Protein AF-A0A536FL58-F1 (afdb_monomer)

Sequence (65 aa):
ASMSGFSLFAQSQMVKAAAWATILPLLSSGKVKPILERAYKLDEAAEALRHLIEDRPFGRVVLVR

Structure (mmCIF, N/CA/C/O backbone):
data_AF-A0A536FL58-F1
#
_entry.id   AF-A0A536FL58-F1
#
loop_
_atom_site.group_PDB
_atom_site.id
_atom_site.type_symbol
_atom_site.label_atom_id
_atom_site.label_alt_id
_atom_site.label_comp_id
_atom_site.label_asym_id
_atom_site.label_entity_id
_atom_site.label_seq_id
_atom_site.pdbx_PDB_ins_code
_atom_site.Cartn_x
_atom_site.Cartn_y
_atom_site.Cartn_z
_atom_site.occupancy
_atom_site.B_iso_or_equiv
_atom_site.auth_seq_id
_atom_site.auth_comp_id
_atom_site.auth_asym_id
_atom_site.auth_atom_id
_atom_site.pdbx_PDB_model_num
ATOM 1 N N . ALA A 1 1 ? 23.626 20.326 -10.138 1.00 80.81 1 ALA A N 1
ATOM 2 C CA . ALA A 1 1 ? 22.642 19.530 -9.373 1.00 80.81 1 ALA A CA 1
ATOM 3 C C . ALA A 1 1 ? 21.659 18.897 -10.354 1.00 80.81 1 ALA A C 1
ATOM 5 O O . ALA A 1 1 ? 21.348 19.550 -11.343 1.00 80.81 1 ALA A O 1
ATOM 6 N N . SER A 1 2 ? 21.206 17.659 -10.128 1.00 88.88 2 SER A N 1
ATOM 7 C CA . SER A 1 2 ? 20.173 17.001 -10.944 1.00 88.88 2 SER A CA 1
ATOM 8 C C . SER A 1 2 ? 18.977 16.601 -10.077 1.00 88.88 2 SER A C 1
ATOM 10 O O . SER A 1 2 ? 19.120 16.362 -8.880 1.00 88.88 2 SER A O 1
ATOM 12 N N . MET A 1 3 ? 17.795 16.547 -10.688 1.00 92.06 3 MET A N 1
ATOM 13 C CA . MET A 1 3 ? 16.548 16.113 -10.061 1.00 92.06 3 MET A CA 1
ATOM 14 C C . MET A 1 3 ? 15.888 15.084 -10.975 1.00 92.06 3 MET A C 1
ATOM 16 O O . MET A 1 3 ? 15.828 15.285 -12.185 1.00 92.06 3 MET A O 1
ATOM 20 N N . SER A 1 4 ? 15.422 13.972 -10.409 1.00 90.88 4 SER A N 1
ATOM 21 C CA . SER A 1 4 ? 14.734 12.905 -11.145 1.00 90.88 4 SER A CA 1
ATOM 22 C C . SER A 1 4 ? 13.379 12.634 -10.507 1.00 90.88 4 SER A C 1
ATOM 24 O O . SER A 1 4 ? 13.288 12.470 -9.292 1.00 90.88 4 SER A O 1
ATOM 26 N N . GLY A 1 5 ? 12.329 12.589 -11.326 1.00 91.38 5 GLY A N 1
ATOM 27 C CA . GLY A 1 5 ? 11.004 12.171 -10.882 1.00 91.38 5 GLY A CA 1
ATOM 28 C C . GLY A 1 5 ? 10.954 10.663 -10.641 1.00 91.38 5 GLY A C 1
ATOM 29 O O . GLY A 1 5 ? 11.591 9.890 -11.355 1.00 91.38 5 GLY A O 1
ATOM 30 N N . PHE A 1 6 ? 10.168 10.239 -9.654 1.00 91.69 6 PHE A N 1
ATOM 31 C CA . PHE A 1 6 ? 9.919 8.830 -9.373 1.00 91.69 6 PHE A CA 1
ATOM 32 C C . PHE A 1 6 ? 8.435 8.516 -9.555 1.00 91.69 6 PHE A C 1
ATOM 34 O O . PHE A 1 6 ? 7.576 9.143 -8.942 1.00 91.69 6 PHE A O 1
ATOM 41 N N . SER A 1 7 ? 8.134 7.524 -10.391 1.00 94.31 7 SER A N 1
ATOM 42 C CA . SER A 1 7 ? 6.782 6.999 -10.578 1.00 94.31 7 SER A CA 1
ATOM 43 C C . SER A 1 7 ? 6.834 5.480 -10.631 1.00 94.31 7 SER A C 1
ATOM 45 O O . SER A 1 7 ? 7.531 4.915 -11.475 1.00 94.31 7 SER A O 1
ATOM 47 N N . LEU A 1 8 ? 6.079 4.817 -9.750 1.00 93.81 8 LEU A N 1
ATOM 48 C CA . LEU A 1 8 ? 5.952 3.354 -9.730 1.00 93.81 8 LEU A CA 1
ATOM 49 C C . LEU A 1 8 ? 5.241 2.821 -10.984 1.00 93.81 8 LEU A C 1
ATOM 51 O O . LEU A 1 8 ? 5.532 1.717 -11.448 1.00 93.81 8 LEU A O 1
ATOM 55 N N . PHE A 1 9 ? 4.331 3.611 -11.559 1.00 93.12 9 PHE A N 1
ATOM 56 C CA . PHE A 1 9 ? 3.555 3.219 -12.735 1.00 93.12 9 PHE A CA 1
ATOM 57 C C . PHE A 1 9 ? 4.413 3.175 -13.999 1.00 93.12 9 PHE A C 1
ATOM 59 O O . PHE A 1 9 ? 4.267 2.245 -14.792 1.00 93.12 9 PHE A O 1
ATOM 66 N N . ALA A 1 10 ? 5.353 4.116 -14.127 1.00 95.06 10 ALA A N 1
ATOM 67 C CA . ALA A 1 10 ? 6.252 4.243 -15.274 1.00 95.06 10 ALA A CA 1
ATOM 68 C C . ALA A 1 10 ? 7.359 3.169 -15.328 1.00 95.06 10 ALA A C 1
ATOM 70 O O . ALA A 1 10 ? 8.096 3.097 -16.307 1.00 95.06 10 ALA A O 1
ATOM 71 N N . GLN A 1 11 ? 7.500 2.337 -14.290 1.00 95.44 11 GLN A N 1
ATOM 72 C CA . GLN A 1 11 ? 8.541 1.309 -14.244 1.00 95.44 11 GLN A CA 1
ATOM 73 C C . GLN A 1 11 ? 8.231 0.141 -15.187 1.00 95.44 11 GLN A C 1
ATOM 75 O O . GLN A 1 11 ? 7.085 -0.316 -15.284 1.00 95.44 11 GLN A O 1
ATOM 80 N N . SER A 1 12 ? 9.275 -0.394 -15.824 1.00 96.75 12 SER A N 1
ATOM 81 C CA . SER A 1 12 ? 9.169 -1.594 -16.655 1.00 96.75 12 SER A CA 1
ATOM 82 C C . SER A 1 12 ? 8.785 -2.824 -15.825 1.00 96.75 12 SER A C 1
ATOM 84 O O . SER A 1 12 ? 8.984 -2.873 -14.607 1.00 96.75 12 SER A O 1
ATOM 86 N N . GLN A 1 13 ? 8.265 -3.856 -16.492 1.00 96.94 13 GLN A N 1
ATOM 87 C CA . GLN A 1 13 ? 7.911 -5.114 -15.831 1.00 96.94 13 GLN A CA 1
ATOM 88 C C . GLN A 1 13 ? 9.120 -5.765 -15.143 1.00 96.94 13 GLN A C 1
ATOM 90 O O . GLN A 1 13 ? 8.991 -6.287 -14.038 1.00 96.94 13 GLN A O 1
ATOM 95 N N . MET A 1 14 ? 10.301 -5.683 -15.763 1.00 97.94 14 MET A N 1
ATOM 96 C CA . MET A 1 14 ? 11.545 -6.214 -15.204 1.00 97.94 14 MET A CA 1
ATOM 97 C C . MET A 1 14 ? 11.916 -5.525 -13.885 1.00 97.94 14 MET A C 1
ATOM 99 O O . MET A 1 14 ? 12.242 -6.198 -12.910 1.00 97.94 14 MET A O 1
ATOM 103 N N . VAL A 1 15 ? 11.802 -4.194 -13.823 1.00 97.19 15 VAL A N 1
ATOM 104 C CA . VAL A 1 15 ? 12.077 -3.428 -12.596 1.00 97.19 15 VAL A CA 1
ATOM 105 C C . VAL A 1 15 ? 11.066 -3.771 -11.502 1.00 97.19 15 VAL A C 1
ATOM 107 O O . VAL A 1 15 ? 11.450 -3.991 -10.354 1.00 97.19 15 VAL A O 1
ATOM 110 N N . LYS A 1 16 ? 9.778 -3.885 -11.850 1.00 97.31 16 LYS A N 1
ATOM 111 C CA . LYS A 1 16 ? 8.728 -4.295 -10.903 1.00 97.31 16 LYS A CA 1
ATOM 112 C C . LYS A 1 16 ? 8.996 -5.693 -10.333 1.00 97.31 16 LYS A C 1
ATOM 114 O O . LYS A 1 16 ? 8.882 -5.885 -9.126 1.00 97.31 16 LYS A O 1
ATOM 119 N N . ALA A 1 17 ? 9.393 -6.651 -11.172 1.00 97.81 17 ALA A N 1
ATOM 120 C CA . ALA A 1 17 ? 9.729 -8.007 -10.739 1.00 97.81 17 ALA A CA 1
ATOM 121 C C . ALA A 1 17 ? 10.949 -8.029 -9.801 1.00 97.81 17 ALA A C 1
ATOM 123 O O . ALA A 1 17 ? 10.901 -8.662 -8.746 1.00 97.81 17 ALA A O 1
ATOM 124 N N . ALA A 1 18 ? 12.008 -7.283 -10.135 1.00 98.12 18 ALA A N 1
ATOM 125 C CA . ALA A 1 18 ? 13.194 -7.157 -9.288 1.00 98.12 18 ALA A CA 1
ATOM 126 C C . ALA A 1 18 ? 12.872 -6.530 -7.917 1.00 98.12 18 ALA A C 1
ATOM 128 O O . ALA A 1 18 ? 13.362 -6.993 -6.885 1.00 98.12 18 ALA A O 1
ATOM 129 N N . ALA A 1 19 ? 11.999 -5.517 -7.890 1.00 97.12 19 ALA A N 1
ATOM 130 C CA . ALA A 1 19 ? 11.533 -4.912 -6.647 1.00 97.12 19 ALA A CA 1
ATOM 131 C C . ALA A 1 19 ? 10.799 -5.936 -5.764 1.00 97.12 19 ALA A C 1
ATOM 133 O O . ALA A 1 19 ? 11.121 -6.072 -4.584 1.00 97.12 19 ALA A O 1
ATOM 134 N N . TRP A 1 20 ? 9.871 -6.715 -6.329 1.00 97.44 20 TRP A N 1
ATOM 135 C CA . TRP A 1 20 ? 9.162 -7.760 -5.582 1.00 97.44 20 TRP A CA 1
ATOM 136 C C . TRP A 1 20 ? 10.083 -8.865 -5.061 1.00 97.44 20 TRP A C 1
ATOM 138 O O . TRP A 1 20 ? 9.916 -9.289 -3.917 1.00 97.44 20 TRP A O 1
ATOM 148 N N . ALA A 1 21 ? 11.091 -9.272 -5.839 1.00 98.12 21 ALA A N 1
ATOM 149 C CA . ALA A 1 21 ? 12.095 -10.244 -5.403 1.00 98.12 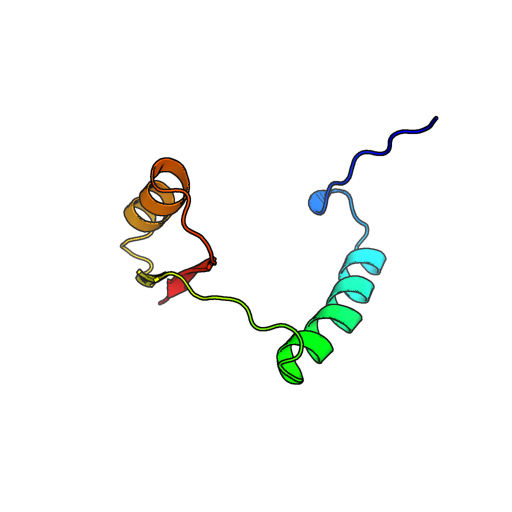21 ALA A CA 1
ATOM 15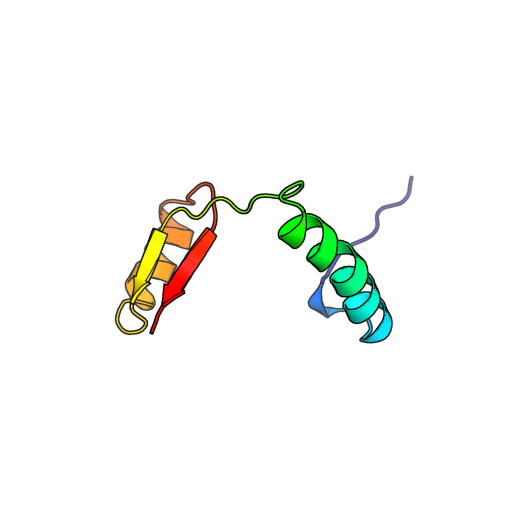0 C C . ALA A 1 21 ? 12.886 -9.772 -4.167 1.00 98.12 21 ALA A C 1
ATOM 152 O O . ALA A 1 21 ? 13.349 -10.595 -3.384 1.00 98.12 21 ALA A O 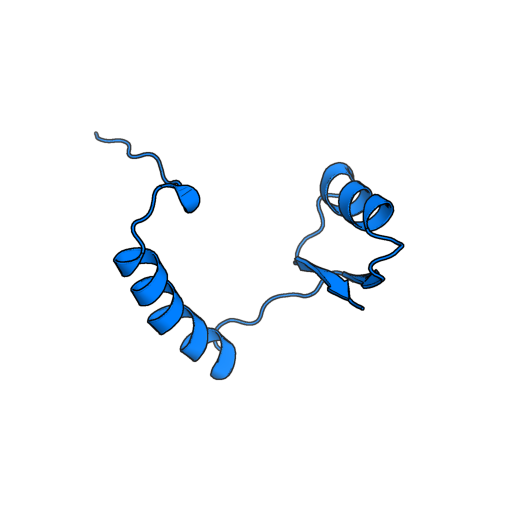1
ATOM 153 N N . THR A 1 22 ? 12.996 -8.455 -3.960 1.00 97.81 22 THR A N 1
ATOM 154 C CA . THR A 1 22 ? 13.631 -7.860 -2.773 1.00 97.81 22 THR A CA 1
ATOM 155 C C . THR A 1 22 ? 12.637 -7.645 -1.628 1.00 97.81 22 THR A C 1
ATOM 157 O O . THR A 1 22 ? 12.956 -7.912 -0.471 1.00 97.81 22 THR A O 1
ATOM 160 N N . ILE A 1 23 ? 11.422 -7.170 -1.921 1.00 97.31 23 ILE A N 1
ATOM 161 C CA . ILE A 1 23 ? 10.417 -6.821 -0.905 1.00 97.31 23 ILE A CA 1
ATOM 162 C C . ILE A 1 23 ? 9.886 -8.069 -0.190 1.00 97.31 23 ILE A C 1
ATOM 164 O O . ILE A 1 23 ? 9.767 -8.059 1.035 1.00 97.31 23 ILE A O 1
ATOM 168 N N . LEU A 1 24 ? 9.583 -9.148 -0.921 1.00 97.50 24 LEU A N 1
ATOM 169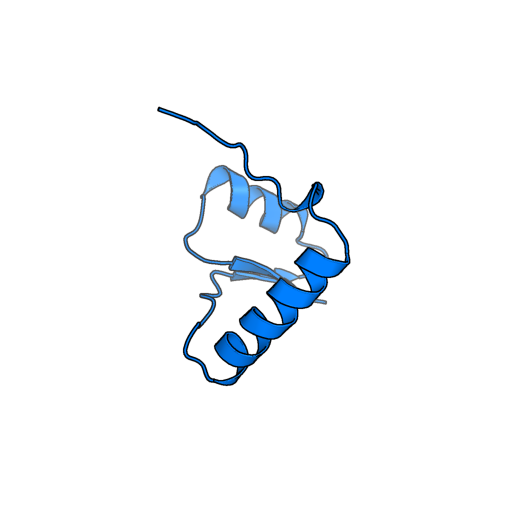 C CA . LEU A 1 24 ? 8.961 -10.341 -0.334 1.00 97.50 24 LEU A CA 1
ATOM 170 C C . LEU A 1 24 ? 9.816 -10.972 0.783 1.00 97.50 24 LEU A C 1
ATOM 172 O O . LEU A 1 24 ? 9.278 -11.162 1.874 1.00 97.50 24 LEU A O 1
ATOM 176 N N . PRO A 1 25 ? 11.135 -11.206 0.615 1.00 98.12 25 PRO A N 1
ATOM 177 C CA . PRO A 1 25 ? 11.974 -11.712 1.704 1.00 98.12 25 PRO A CA 1
ATOM 178 C C . PRO A 1 25 ? 12.012 -10.805 2.942 1.00 98.12 25 PRO A C 1
ATOM 180 O O . PRO A 1 25 ? 12.094 -11.294 4.071 1.00 98.12 25 PRO A O 1
ATOM 183 N N . LEU A 1 26 ? 11.944 -9.481 2.764 1.00 98.06 26 LEU A N 1
ATOM 184 C CA . LEU A 1 26 ? 11.934 -8.528 3.880 1.00 98.06 26 LEU A CA 1
ATOM 185 C C . LEU A 1 26 ? 10.642 -8.618 4.697 1.00 98.06 26 LEU A C 1
ATOM 187 O O . LEU A 1 26 ? 10.694 -8.533 5.926 1.00 98.06 26 LEU A O 1
ATOM 191 N N . LEU A 1 27 ? 9.511 -8.828 4.019 1.00 96.44 27 LEU A N 1
ATOM 192 C CA . LEU A 1 27 ? 8.219 -9.069 4.657 1.00 96.44 27 LEU A CA 1
ATOM 193 C C . LEU A 1 27 ? 8.203 -10.430 5.364 1.00 96.44 27 LEU A C 1
ATOM 195 O O . LEU A 1 27 ? 7.880 -10.498 6.547 1.00 96.44 27 LEU A O 1
ATOM 199 N N . SER A 1 28 ? 8.618 -11.502 4.680 1.00 96.62 28 SER A N 1
ATOM 200 C CA . SER A 1 28 ? 8.623 -12.863 5.238 1.00 96.62 28 SER A CA 1
ATOM 201 C C . SER A 1 28 ? 9.568 -13.021 6.431 1.00 96.62 28 SER A C 1
ATOM 203 O O . SER A 1 28 ? 9.249 -13.738 7.372 1.00 96.62 28 SER A O 1
ATOM 205 N N . SER A 1 29 ? 10.716 -12.336 6.425 1.00 97.50 29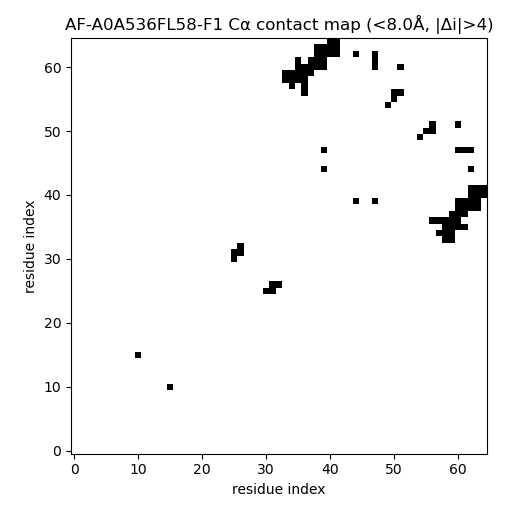 SER A N 1
ATOM 206 C CA . SER A 1 29 ? 11.652 -12.333 7.561 1.00 97.50 29 SER A CA 1
ATOM 207 C C . SER A 1 29 ? 11.216 -11.424 8.716 1.00 97.50 29 SER A C 1
ATOM 209 O O . SER A 1 29 ? 11.865 -11.412 9.760 1.00 97.50 29 SER A O 1
ATOM 211 N N . GLY A 1 30 ? 10.158 -10.625 8.541 1.00 95.94 30 GLY A N 1
ATOM 212 C CA . GLY A 1 30 ? 9.696 -9.661 9.539 1.00 95.94 30 GLY A CA 1
ATOM 213 C C . GLY A 1 30 ? 10.650 -8.486 9.772 1.00 95.94 30 GLY A C 1
ATOM 214 O O . GLY A 1 30 ? 10.454 -7.736 10.728 1.00 95.94 30 GLY A O 1
ATOM 215 N N . LYS A 1 31 ? 11.670 -8.301 8.920 1.00 97.25 31 LYS A N 1
ATOM 216 C CA . LYS A 1 31 ? 12.551 -7.119 8.942 1.00 97.25 31 LYS A CA 1
ATOM 217 C C . LYS A 1 31 ? 11.801 -5.855 8.537 1.00 97.25 31 LYS A C 1
ATOM 219 O O . LYS A 1 31 ? 12.109 -4.771 9.020 1.00 97.25 31 LYS A O 1
ATOM 224 N N . VAL A 1 32 ? 10.801 -6.008 7.673 1.00 96.06 32 VAL A N 1
ATOM 225 C CA . VAL A 1 32 ? 9.813 -4.976 7.368 1.00 96.06 32 VAL A CA 1
ATOM 226 C C . VAL A 1 32 ? 8.463 -5.473 7.862 1.00 96.06 32 VAL A C 1
ATOM 228 O O . VAL A 1 32 ? 7.975 -6.505 7.408 1.00 96.06 32 VAL A O 1
ATOM 231 N N . LYS A 1 33 ? 7.856 -4.730 8.790 1.00 95.44 33 LYS A N 1
ATOM 232 C CA . LYS A 1 33 ? 6.532 -5.029 9.347 1.00 95.44 33 LYS A CA 1
ATOM 233 C C . LYS A 1 33 ? 5.565 -3.917 8.950 1.00 95.44 33 LYS A C 1
ATOM 235 O O . LYS A 1 33 ? 5.658 -2.824 9.509 1.00 95.44 33 LYS A O 1
ATOM 240 N N . PRO A 1 34 ? 4.673 -4.148 7.974 1.00 93.62 34 PRO A N 1
ATOM 241 C CA . PRO A 1 34 ? 3.625 -3.192 7.659 1.00 93.62 34 PRO A CA 1
ATOM 242 C C . PRO A 1 34 ? 2.745 -2.970 8.886 1.00 93.62 34 PRO A C 1
ATOM 244 O O . PRO A 1 34 ? 2.300 -3.925 9.518 1.00 93.62 34 PRO A O 1
ATOM 247 N N . ILE A 1 35 ? 2.490 -1.709 9.210 1.00 96.06 35 ILE A N 1
ATOM 248 C CA . ILE A 1 35 ? 1.546 -1.348 10.262 1.00 96.06 35 ILE A CA 1
ATOM 249 C C . ILE A 1 35 ? 0.164 -1.336 9.622 1.00 96.06 35 ILE A C 1
ATOM 251 O O . ILE A 1 35 ? -0.081 -0.566 8.691 1.00 96.06 35 ILE A O 1
ATOM 255 N N . LEU A 1 36 ? -0.709 -2.224 10.086 1.00 95.56 36 LEU A N 1
ATOM 256 C CA . LEU A 1 36 ? -2.127 -2.193 9.760 1.00 95.56 36 LEU A CA 1
ATOM 257 C C . LEU A 1 36 ? -2.778 -1.156 10.671 1.00 95.56 36 LEU A C 1
ATOM 259 O O . LEU A 1 36 ? -2.725 -1.316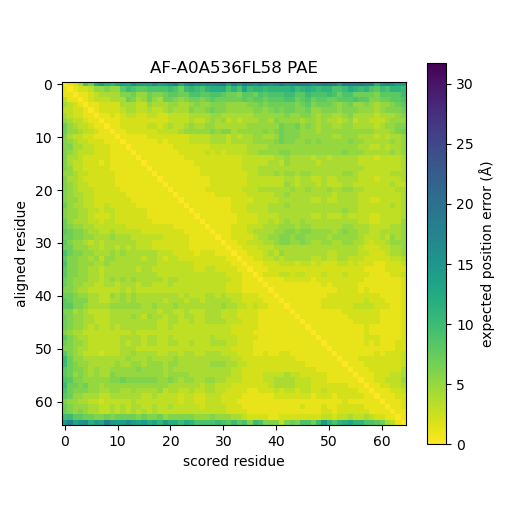 11.887 1.00 95.56 36 LEU A O 1
ATOM 263 N N . GLU A 1 37 ? -3.355 -0.107 10.094 1.00 97.25 37 GLU A N 1
ATOM 264 C CA . GLU A 1 37 ? -4.142 0.839 10.888 1.00 97.25 37 GLU A CA 1
ATOM 265 C C . GLU A 1 37 ? -5.559 0.298 11.067 1.00 97.25 37 GLU A C 1
ATOM 267 O O . GLU A 1 37 ? -6.003 0.102 12.197 1.00 97.25 37 GLU A O 1
ATOM 272 N N . ARG A 1 38 ? -6.233 -0.039 9.963 1.00 97.81 38 ARG A N 1
ATOM 273 C CA . ARG A 1 38 ? -7.598 -0.563 9.999 1.00 97.81 38 ARG A CA 1
ATOM 274 C C . ARG A 1 38 ? -7.922 -1.412 8.785 1.00 97.81 38 ARG A C 1
ATOM 276 O O . ARG A 1 38 ? -7.454 -1.165 7.671 1.00 97.81 38 ARG A O 1
ATOM 283 N N . ALA A 1 39 ? -8.759 -2.414 9.020 1.00 98.06 39 ALA A N 1
ATOM 284 C CA . ALA A 1 39 ? -9.396 -3.206 7.984 1.00 98.06 39 ALA A CA 1
ATOM 285 C C . ALA A 1 39 ? -10.882 -2.843 7.919 1.00 98.06 39 ALA A C 1
ATOM 287 O O . ALA A 1 39 ? -11.553 -2.823 8.950 1.00 98.06 39 ALA A O 1
ATOM 288 N N . TYR A 1 40 ? -11.369 -2.575 6.714 1.00 98.31 40 TYR A N 1
ATOM 289 C CA . TYR A 1 40 ? -12.779 -2.340 6.412 1.00 98.31 40 TYR A CA 1
ATOM 290 C C . TYR A 1 40 ? -13.306 -3.487 5.565 1.00 98.31 40 TYR A C 1
ATOM 292 O O . TYR A 1 40 ? -12.561 -4.038 4.749 1.00 98.31 40 TYR A O 1
ATOM 300 N N . LYS A 1 41 ? -14.582 -3.835 5.709 1.00 98.38 41 LYS A N 1
ATOM 301 C CA . LYS A 1 41 ? -15.221 -4.729 4.745 1.00 98.38 41 LYS A CA 1
ATOM 302 C C . LYS A 1 41 ? -15.318 -4.049 3.382 1.00 98.38 41 LYS A C 1
ATOM 304 O O . LYS A 1 41 ? -15.270 -2.825 3.259 1.00 98.38 41 LYS A O 1
ATOM 309 N N . LEU A 1 42 ? -15.443 -4.852 2.331 1.00 98.06 42 LEU A N 1
ATOM 310 C CA . LEU A 1 42 ? -15.501 -4.336 0.967 1.00 98.06 42 LEU A CA 1
ATOM 311 C C . LEU A 1 42 ? -16.716 -3.421 0.725 1.00 98.06 42 LEU A C 1
ATOM 313 O O . LEU A 1 42 ? -16.604 -2.464 -0.038 1.00 98.06 42 LEU A O 1
ATOM 317 N N . ASP A 1 43 ? -17.851 -3.678 1.378 1.00 98.12 43 ASP A N 1
ATOM 318 C CA . ASP A 1 43 ? -19.047 -2.824 1.330 1.00 98.12 43 ASP A CA 1
ATOM 319 C C . ASP A 1 43 ? -18.854 -1.468 2.037 1.00 98.12 43 ASP A C 1
ATOM 321 O O . ASP A 1 43 ? -19.568 -0.511 1.745 1.00 98.12 43 ASP A O 1
ATOM 325 N N . GLU A 1 44 ? -17.823 -1.340 2.872 1.00 98.44 44 GLU A N 1
AT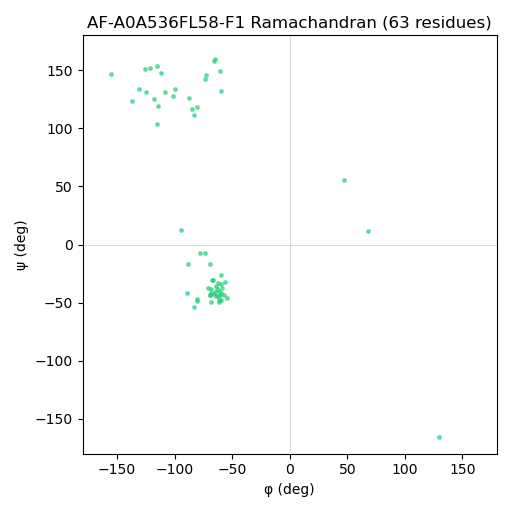OM 326 C CA . GLU A 1 44 ? -17.428 -0.107 3.561 1.00 98.44 44 GLU A CA 1
ATOM 327 C C . GLU A 1 44 ? -16.336 0.678 2.805 1.00 98.44 44 GLU A C 1
ATOM 329 O O . GLU A 1 44 ? -15.746 1.614 3.345 1.00 98.44 44 GLU A O 1
ATOM 334 N N . ALA A 1 45 ? -16.041 0.342 1.543 1.00 98.31 45 ALA A N 1
ATOM 335 C CA . ALA A 1 45 ? -14.939 0.956 0.792 1.00 98.31 45 ALA A CA 1
ATOM 336 C C . ALA A 1 45 ? -15.018 2.494 0.693 1.00 98.31 45 ALA A C 1
ATOM 338 O O . ALA A 1 45 ? -13.983 3.164 0.680 1.00 98.31 45 ALA A O 1
ATOM 339 N N . ALA A 1 46 ? -16.227 3.063 0.646 1.00 98.38 46 ALA A N 1
ATOM 340 C CA . ALA A 1 46 ? -16.418 4.513 0.648 1.00 98.38 46 ALA A CA 1
ATOM 341 C C . ALA A 1 46 ? -15.947 5.153 1.966 1.00 98.38 46 ALA A C 1
ATOM 343 O O . ALA A 1 46 ? -15.284 6.189 1.948 1.00 98.38 46 ALA A O 1
ATOM 344 N N . GLU A 1 47 ? -16.239 4.505 3.094 1.00 98.50 47 GLU A N 1
ATOM 345 C CA . GLU A 1 47 ? -15.803 4.936 4.424 1.00 98.50 47 GLU A CA 1
ATOM 346 C C . GLU A 1 47 ? -14.290 4.776 4.579 1.00 98.50 47 GLU A C 1
ATOM 348 O O . GLU A 1 47 ? -13.611 5.700 5.021 1.00 98.50 47 GLU A O 1
ATOM 353 N N . ALA A 1 48 ? -13.740 3.649 4.116 1.00 98.31 48 ALA A N 1
ATOM 354 C CA . ALA A 1 48 ? -12.301 3.402 4.117 1.00 98.31 48 ALA A CA 1
ATOM 355 C C . ALA A 1 48 ? -11.525 4.485 3.349 1.00 98.31 48 ALA A C 1
ATOM 357 O O . ALA A 1 48 ? -10.490 4.967 3.816 1.00 98.31 48 ALA A O 1
ATOM 358 N N . LEU A 1 49 ? -12.029 4.886 2.176 1.00 98.19 49 LEU A N 1
ATOM 359 C CA . LEU A 1 49 ? -11.419 5.939 1.367 1.00 98.19 49 LEU A CA 1
ATOM 360 C C . LEU A 1 49 ? -11.532 7.309 2.041 1.00 98.19 49 LEU A C 1
ATOM 362 O O . LEU A 1 49 ? -10.562 8.067 2.027 1.00 98.19 49 LEU A O 1
ATOM 366 N N . ARG A 1 50 ? -12.688 7.617 2.641 1.00 98.44 50 ARG A N 1
ATOM 367 C CA . ARG A 1 50 ? -12.889 8.877 3.361 1.00 98.44 50 ARG A CA 1
ATOM 368 C C . ARG A 1 50 ? -11.922 8.993 4.534 1.00 98.44 50 ARG A C 1
ATOM 370 O O . ARG A 1 50 ? -11.179 9.965 4.600 1.00 98.44 50 ARG A O 1
ATOM 377 N N . HIS A 1 51 ? -11.840 7.952 5.360 1.00 98.19 51 HIS A N 1
ATOM 378 C CA . HIS A 1 51 ? -10.888 7.862 6.463 1.00 98.19 51 HIS A CA 1
ATOM 379 C C . HIS A 1 51 ? -9.438 8.063 5.992 1.00 98.19 51 HIS A C 1
ATOM 381 O O . HIS A 1 51 ? -8.694 8.858 6.561 1.00 98.19 51 HIS A O 1
ATOM 387 N N . LEU A 1 52 ? -9.036 7.401 4.901 1.00 97.75 52 LEU A N 1
ATOM 388 C CA . LEU A 1 52 ? -7.687 7.541 4.349 1.00 97.75 52 LEU A CA 1
ATOM 389 C C . LEU A 1 52 ? -7.353 8.988 3.934 1.00 97.75 52 LEU A C 1
ATOM 391 O O . LEU A 1 52 ? -6.225 9.437 4.147 1.00 97.75 52 LEU A O 1
ATOM 395 N N . ILE A 1 53 ? -8.298 9.697 3.309 1.00 97.62 53 ILE A N 1
ATOM 396 C CA . ILE A 1 53 ? -8.083 11.047 2.764 1.00 97.62 53 ILE A CA 1
ATOM 397 C C . ILE A 1 53 ? -8.179 12.120 3.853 1.00 97.62 53 ILE A C 1
ATOM 399 O O . ILE A 1 53 ? -7.334 13.021 3.901 1.00 97.62 53 ILE A O 1
ATOM 403 N N . GLU A 1 54 ? -9.215 12.040 4.685 1.00 98.06 54 GLU A N 1
ATOM 404 C CA . GLU A 1 54 ? -9.557 13.065 5.672 1.00 98.06 54 GLU A CA 1
ATOM 405 C C . GLU A 1 54 ? -8.688 12.935 6.925 1.00 98.06 54 GLU A C 1
ATOM 407 O O . GLU A 1 54 ? -8.042 13.908 7.317 1.00 98.06 54 GLU A O 1
ATOM 412 N N . ASP A 1 55 ? -8.567 11.725 7.479 1.00 97.31 55 ASP A N 1
ATOM 413 C CA . ASP A 1 55 ? -7.876 11.503 8.757 1.00 97.31 55 ASP A CA 1
ATOM 414 C C . ASP A 1 55 ? -6.371 11.250 8.586 1.00 97.31 55 ASP A C 1
ATOM 416 O O . ASP A 1 55 ? -5.603 11.377 9.540 1.00 97.31 55 ASP A O 1
ATOM 420 N N . ARG A 1 56 ? -5.931 10.912 7.364 1.00 95.12 56 ARG A N 1
ATOM 421 C CA . ARG A 1 56 ? -4.523 10.652 6.994 1.00 95.12 56 ARG A CA 1
ATOM 422 C C . ARG A 1 56 ? -3.804 9.727 7.991 1.00 95.12 56 ARG A C 1
ATOM 424 O O . ARG A 1 56 ? -2.753 10.095 8.530 1.00 95.12 56 ARG A O 1
ATOM 431 N N . PRO A 1 57 ? -4.352 8.526 8.240 1.00 96.31 57 PRO A N 1
ATOM 432 C CA . PRO A 1 57 ? -3.847 7.622 9.260 1.00 96.31 57 PRO A CA 1
ATOM 433 C C . PRO A 1 57 ? -2.395 7.196 9.017 1.00 96.31 57 PRO A C 1
ATOM 435 O O . PRO A 1 57 ? -1.941 7.026 7.881 1.00 96.31 57 PRO A O 1
ATOM 438 N N . PHE A 1 58 ? -1.674 6.933 10.110 1.00 95.69 58 PHE A N 1
ATOM 439 C CA . PHE A 1 58 ? -0.372 6.280 10.044 1.00 95.69 58 PHE A CA 1
ATOM 440 C C . PHE A 1 58 ? -0.542 4.760 9.960 1.00 95.69 58 PHE A C 1
ATOM 442 O O . PHE A 1 58 ? -0.938 4.113 10.925 1.00 95.69 58 PHE A O 1
ATOM 449 N N . GLY A 1 59 ? -0.203 4.187 8.807 1.00 95.06 59 GLY A N 1
ATOM 450 C CA . GLY A 1 59 ? -0.315 2.753 8.547 1.00 95.06 59 GLY A CA 1
ATOM 451 C C . GLY A 1 59 ? -1.042 2.473 7.239 1.00 95.06 59 GLY A C 1
ATOM 452 O O . GLY A 1 59 ? -1.186 3.342 6.379 1.00 95.06 59 GLY A O 1
ATOM 453 N N . ARG A 1 60 ? -1.456 1.223 7.047 1.00 96.44 60 ARG A N 1
ATOM 454 C CA . ARG A 1 60 ? -2.241 0.793 5.890 1.00 96.44 60 ARG A CA 1
ATOM 455 C C . ARG A 1 60 ? -3.705 0.654 6.280 1.00 96.44 60 ARG A C 1
ATOM 457 O O . ARG A 1 60 ? -4.014 -0.071 7.221 1.00 96.44 60 ARG A O 1
ATOM 464 N N . VAL A 1 61 ? -4.568 1.295 5.500 1.00 97.75 61 VAL A N 1
ATOM 465 C CA . VAL A 1 61 ? -6.000 0.995 5.428 1.00 97.75 61 VAL A CA 1
ATOM 466 C C . VAL A 1 61 ? -6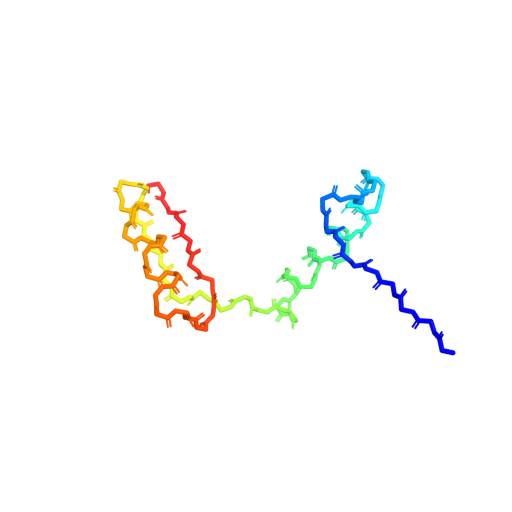.179 -0.095 4.376 1.00 97.75 61 VAL A C 1
ATOM 468 O O . VAL A 1 61 ? -5.687 0.052 3.254 1.00 97.75 61 VAL A O 1
ATOM 471 N N . VAL A 1 62 ? -6.830 -1.202 4.728 1.00 97.69 62 VAL A N 1
ATOM 472 C CA . VAL A 1 62 ? -7.043 -2.338 3.815 1.00 97.69 62 VAL A CA 1
ATOM 473 C C . VAL A 1 62 ? -8.519 -2.694 3.713 1.00 97.69 62 VAL A C 1
ATOM 475 O O . VAL A 1 62 ? -9.278 -2.506 4.662 1.00 97.69 62 VAL A O 1
ATOM 478 N N . LEU A 1 63 ? -8.910 -3.240 2.563 1.00 98.19 63 LEU A N 1
ATOM 479 C CA . LEU A 1 63 ? -10.236 -3.815 2.357 1.00 98.19 63 LEU A CA 1
ATOM 480 C C . LEU A 1 63 ? -10.161 -5.335 2.500 1.00 98.19 63 LEU A C 1
ATOM 482 O O . LEU A 1 63 ? -9.276 -5.972 1.922 1.00 98.19 63 LEU A O 1
ATOM 486 N N . VAL A 1 64 ? -11.097 -5.908 3.249 1.00 97.00 64 VAL A N 1
ATOM 487 C CA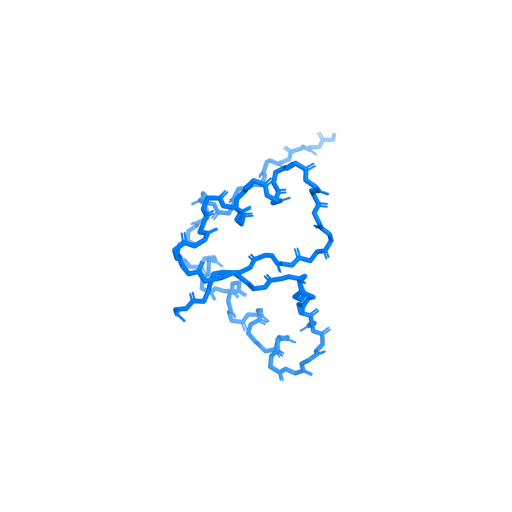 . VAL A 1 64 ? -11.274 -7.352 3.425 1.00 97.00 64 VAL A CA 1
ATOM 488 C C . VAL A 1 64 ? -12.613 -7.797 2.835 1.00 97.00 64 VAL A C 1
ATOM 490 O O . VAL A 1 64 ? -13.532 -6.992 2.691 1.00 97.00 64 VAL A O 1
ATOM 493 N N . ARG A 1 65 ? -12.689 -9.065 2.423 1.00 87.00 65 ARG A N 1
ATOM 494 C CA . ARG A 1 65 ? -13.920 -9.663 1.885 1.00 87.00 65 ARG A CA 1
ATOM 495 C C . ARG A 1 65 ? -14.938 -9.934 2.981 1.00 87.00 65 ARG A C 1
ATOM 497 O O . ARG A 1 65 ? -14.500 -10.290 4.096 1.00 87.00 65 ARG A O 1
#

Solvent-accessible surface area (backbone atoms only — not comparable to full-atom values): 4157 Å² total; per-residue (Å²): 140,88,87,79,91,86,59,83,81,79,51,52,71,67,55,53,51,55,48,49,70,56,50,51,58,34,46,77,69,56,80,45,72,85,51,74,61,46,78,35,48,57,92,40,46,70,57,52,51,47,46,52,69,74,68,56,64,83,55,39,79,45,76,39,130

Radius of gyration: 15.86 Å; Cα contacts (8 Å, |Δi|>4): 47; chains: 1; bounding box: 42×32×28 Å

Mean predicted aligned error: 3.51 Å

pLDDT: mean 96.17, std 3.06, range [80.81, 98.5]

Foldseek 3Di:
DDDDDDDPVPDDPVVVVVVCVVVVVCPVVVVDDFDEPDEDEPVCVVVLVCCCPPVVDDTDYYYDD

Nearest PDB structures (foldseek):
  6lhr-assembly2_D  TM=8.716E-01  e=2.628E-02  Homo sapiens
  6lii-assembly2_C  TM=7.527E-01  e=2.249E-02  Homo sapiens
  6lii-assembly2_D  TM=7.449E-01  e=3.320E-02  Homo sapiens
  7ayc-assembly1_A-2  TM=7.626E-01  e=7.147E+00  Homo sapiens

Secondary structure (DSSP, 8-state):
-------STTS-HHHHHHHHHHHHHHHHTTSS-PPEEEEEEGGGHHHHHHHHHHT--SSEEEEE-